Protein AF-A0A351TPW5-F1 (afdb_monomer_lite)

Secondary structure (DSSP, 8-state):
--------S--TT-HHHHHHHHHHHHH--SS----EEEEE-TTTTS-HHHHHHHHHHHHHHHHHT-EEEEESS-HHHHHHSS---HHHHHHHHHHHHHTTGGGG--GGGTS-SS--TT-B-HHHHHHHHH---

Radius of gyration: 16.89 Å; chains: 1; bounding box: 56×26×39 Å

Structure (mmCIF, N/CA/C/O backbone):
data_AF-A0A351TPW5-F1
#
_entry.id   AF-A0A351TPW5-F1
#
loop_
_atom_site.group_PDB
_atom_site.id
_atom_site.type_symbol
_atom_site.label_atom_id
_atom_site.label_alt_id
_atom_site.label_comp_id
_atom_site.label_asym_id
_atom_site.label_entity_id
_atom_site.label_seq_id
_atom_site.pdbx_PDB_ins_code
_atom_site.Cartn_x
_atom_site.Cartn_y
_atom_site.Cartn_z
_atom_site.occupancy
_atom_site.B_iso_or_equiv
_atom_site.auth_seq_id
_atom_site.auth_comp_id
_atom_site.auth_asym_id
_atom_site.auth_atom_id
_atom_site.pdbx_PDB_model_num
ATOM 1 N N . MET A 1 1 ? 35.628 7.399 14.767 1.00 33.03 1 MET A N 1
ATOM 2 C CA . MET A 1 1 ? 34.694 6.536 14.014 1.00 33.03 1 MET A CA 1
ATOM 3 C C . MET A 1 1 ? 33.344 6.565 14.711 1.00 33.03 1 MET A C 1
ATOM 5 O O . MET A 1 1 ? 33.226 6.012 15.793 1.00 33.03 1 MET A O 1
ATOM 9 N N . ARG A 1 2 ? 32.358 7.278 14.158 1.00 26.88 2 ARG A N 1
ATOM 10 C CA . ARG A 1 2 ? 30.959 7.172 14.594 1.00 26.88 2 ARG A CA 1
ATOM 11 C C . ARG A 1 2 ? 30.244 6.353 13.530 1.00 26.88 2 ARG A C 1
ATOM 13 O O . ARG A 1 2 ? 30.162 6.797 12.390 1.00 26.88 2 ARG A O 1
ATOM 20 N N . GLY A 1 3 ? 29.821 5.146 13.893 1.00 33.06 3 GLY A N 1
ATOM 21 C CA . GLY A 1 3 ? 28.960 4.335 13.046 1.00 33.06 3 GLY A CA 1
ATOM 22 C C . GLY A 1 3 ? 27.634 5.062 12.872 1.00 33.06 3 GLY A C 1
ATOM 23 O O . GLY A 1 3 ? 26.904 5.258 13.842 1.00 33.06 3 GLY A O 1
ATOM 24 N N . TYR A 1 4 ? 27.351 5.502 11.650 1.00 33.72 4 TYR A N 1
ATOM 25 C CA . TYR A 1 4 ? 26.006 5.881 11.246 1.00 33.72 4 TYR A CA 1
ATOM 26 C C . TYR A 1 4 ? 25.188 4.591 11.156 1.00 33.72 4 TYR A C 1
ATOM 28 O O . TYR A 1 4 ? 25.157 3.931 10.122 1.00 33.72 4 TYR A O 1
ATOM 36 N N . GLY A 1 5 ? 24.570 4.204 12.273 1.00 34.62 5 GLY A N 1
ATOM 37 C CA . GLY A 1 5 ? 23.453 3.269 12.252 1.00 34.62 5 GLY A CA 1
ATOM 38 C C . GLY A 1 5 ? 22.330 3.928 11.464 1.00 34.62 5 GLY A C 1
ATOM 39 O O . GLY A 1 5 ? 21.730 4.896 11.932 1.00 34.62 5 GLY A O 1
ATOM 40 N N . ASN A 1 6 ? 22.102 3.448 10.247 1.00 35.94 6 ASN A N 1
ATOM 41 C CA . ASN A 1 6 ? 21.150 3.994 9.289 1.00 35.94 6 ASN A CA 1
ATOM 42 C C . ASN A 1 6 ? 19.714 3.617 9.709 1.00 35.94 6 ASN A C 1
ATOM 44 O O . ASN A 1 6 ? 19.037 2.835 9.057 1.00 35.94 6 ASN A O 1
ATOM 48 N N . SER A 1 7 ? 19.263 4.124 10.858 1.00 39.31 7 SER A N 1
ATOM 49 C CA . SER A 1 7 ? 17.940 3.841 11.431 1.00 39.31 7 SER A CA 1
ATOM 50 C C . SER A 1 7 ? 16.891 4.804 10.873 1.00 39.31 7 SER A C 1
ATOM 52 O O . SER A 1 7 ? 16.325 5.604 11.612 1.00 39.31 7 SER A O 1
ATOM 54 N N . THR A 1 8 ? 16.640 4.779 9.570 1.00 49.53 8 THR A N 1
ATOM 55 C CA . THR A 1 8 ? 15.532 5.544 8.979 1.00 49.53 8 THR A CA 1
ATOM 56 C C . THR A 1 8 ? 15.113 4.900 7.677 1.00 49.53 8 THR A C 1
ATOM 58 O O . THR A 1 8 ? 15.885 4.973 6.726 1.00 49.53 8 THR A O 1
ATOM 61 N N . LYS A 1 9 ? 13.884 4.371 7.608 1.00 52.50 9 LYS A N 1
ATOM 62 C CA . LYS A 1 9 ? 13.107 4.390 6.357 1.00 52.50 9 LYS A CA 1
ATOM 63 C C . LYS A 1 9 ? 11.603 4.185 6.520 1.00 52.50 9 LYS A C 1
ATOM 65 O O . LYS A 1 9 ? 10.859 4.800 5.767 1.00 52.50 9 LYS A O 1
ATOM 70 N N . THR A 1 10 ? 11.121 3.476 7.540 1.00 63.75 10 THR A N 1
ATOM 71 C CA . THR A 1 10 ? 9.673 3.237 7.672 1.00 63.75 10 THR A CA 1
ATOM 72 C C . THR A 1 10 ? 9.068 3.937 8.905 1.00 63.75 10 THR A C 1
ATOM 74 O O . THR A 1 10 ? 9.390 3.660 10.059 1.00 63.75 10 THR A O 1
ATOM 77 N N . ARG A 1 11 ? 8.166 4.907 8.677 1.00 86.00 11 ARG A N 1
ATOM 78 C CA . ARG A 1 11 ? 7.473 5.686 9.737 1.00 86.00 11 ARG A CA 1
ATOM 79 C C . ARG A 1 11 ? 6.229 4.981 10.294 1.00 86.00 11 ARG A C 1
ATOM 81 O O . ARG A 1 11 ? 5.442 5.601 11.002 1.00 86.00 11 ARG A O 1
ATOM 88 N N . TYR A 1 12 ? 6.057 3.692 10.002 1.00 87.88 12 TYR A N 1
ATOM 89 C CA . TYR A 1 12 ? 4.818 2.950 10.258 1.00 87.88 12 TYR A CA 1
ATOM 90 C C . TYR A 1 12 ? 4.390 2.941 11.737 1.00 87.88 12 TYR A C 1
ATOM 92 O O . TYR A 1 12 ? 3.199 2.968 12.039 1.00 87.88 12 TYR A O 1
ATOM 100 N N . ARG A 1 13 ? 5.368 2.964 12.654 1.00 90.62 13 ARG A N 1
ATOM 101 C CA . ARG A 1 13 ? 5.176 3.013 14.115 1.00 90.62 13 ARG A CA 1
ATOM 102 C C . ARG A 1 13 ? 5.506 4.371 14.744 1.00 90.62 13 ARG A C 1
ATOM 104 O O . ARG A 1 13 ? 5.708 4.454 15.954 1.00 90.62 13 ARG A O 1
ATOM 111 N N . ALA A 1 14 ? 5.641 5.426 13.942 1.00 92.94 14 ALA A N 1
ATOM 112 C CA . ALA A 1 14 ? 5.980 6.747 14.454 1.00 92.94 14 ALA A CA 1
ATOM 113 C C . ALA A 1 14 ? 4.832 7.315 15.310 1.00 92.94 14 ALA A C 1
ATOM 115 O O . ALA A 1 14 ? 3.650 7.116 15.026 1.00 92.94 14 ALA A O 1
ATOM 116 N N . ARG A 1 15 ? 5.179 8.021 16.392 1.00 92.00 15 ARG A N 1
ATOM 117 C CA . ARG A 1 15 ? 4.204 8.481 17.397 1.00 92.00 15 ARG A CA 1
ATOM 118 C C . ARG A 1 15 ? 3.162 9.438 16.816 1.00 92.00 15 ARG A C 1
ATOM 120 O O . ARG A 1 15 ? 2.021 9.454 17.265 1.00 92.00 15 ARG A O 1
ATOM 127 N N . ASP A 1 16 ? 3.571 10.284 15.885 1.00 93.50 16 ASP A N 1
ATOM 128 C CA . ASP A 1 16 ? 2.699 11.204 15.160 1.00 93.50 16 ASP A CA 1
ATOM 129 C C . ASP A 1 16 ? 1.704 10.455 14.267 1.00 93.50 16 ASP A C 1
ATOM 131 O O . ASP A 1 16 ? 0.512 10.728 14.363 1.00 93.50 16 ASP A O 1
ATOM 135 N N . VAL A 1 17 ? 2.159 9.437 13.530 1.00 92.31 17 VAL A N 1
ATOM 136 C CA . VAL A 1 17 ? 1.292 8.553 12.728 1.00 92.31 17 VAL A CA 1
ATOM 137 C C . VAL A 1 17 ? 0.257 7.852 13.613 1.00 92.31 17 VAL A C 1
ATOM 139 O O . VAL A 1 17 ? -0.935 7.863 13.322 1.00 92.31 17 VAL A O 1
ATOM 142 N N . GLN A 1 18 ? 0.673 7.312 14.761 1.00 94.06 18 GLN A N 1
ATOM 143 C CA . GLN A 1 18 ? -0.252 6.671 15.705 1.00 94.06 18 GLN A CA 1
ATOM 144 C C . GLN A 1 18 ? -1.283 7.649 16.282 1.00 94.06 18 GLN A C 1
ATOM 146 O O . GLN A 1 18 ? -2.449 7.296 16.468 1.00 94.06 18 GLN A O 1
ATOM 151 N N . LYS A 1 19 ? -0.868 8.886 16.580 1.00 95.50 19 LYS A N 1
ATOM 152 C CA . LYS A 1 19 ? -1.783 9.935 17.050 1.00 95.50 19 LYS A CA 1
ATOM 153 C C . LYS A 1 19 ? -2.801 10.310 15.981 1.00 95.50 19 LYS A C 1
ATOM 155 O O . LYS A 1 19 ? -3.960 10.521 16.329 1.00 95.50 19 LYS A O 1
ATOM 160 N N . GLU A 1 20 ? -2.372 10.394 14.726 1.00 95.06 20 GLU A N 1
ATOM 161 C CA . GLU A 1 20 ? -3.237 10.681 13.585 1.00 95.06 20 GLU A CA 1
ATOM 162 C C . GLU A 1 20 ? -4.273 9.572 13.391 1.00 95.06 20 GLU A C 1
ATOM 164 O O . GLU A 1 20 ? -5.468 9.860 13.423 1.00 95.06 20 GLU A O 1
ATOM 169 N N . ILE A 1 21 ? -3.838 8.308 13.334 1.00 94.31 21 ILE A N 1
ATOM 170 C CA . ILE A 1 21 ? -4.730 7.140 13.253 1.00 94.31 21 ILE A CA 1
ATOM 171 C C . ILE A 1 21 ? -5.761 7.171 14.385 1.00 94.31 21 ILE A C 1
ATOM 173 O O . ILE A 1 21 ? -6.964 7.070 14.140 1.00 94.31 21 ILE A O 1
ATOM 177 N N . ALA A 1 22 ? -5.316 7.369 15.629 1.00 94.31 22 ALA A N 1
ATOM 178 C CA . ALA A 1 22 ? -6.213 7.419 16.778 1.00 94.31 22 ALA A CA 1
ATOM 179 C C . ALA A 1 22 ? -7.171 8.624 16.727 1.00 94.31 22 ALA A C 1
ATOM 181 O O . ALA A 1 22 ? -8.301 8.536 17.202 1.00 94.31 22 ALA A O 1
ATOM 182 N N . GLY A 1 23 ? -6.727 9.758 16.180 1.00 95.56 23 GLY A N 1
ATOM 183 C CA . GLY A 1 23 ? -7.552 10.944 15.967 1.00 95.56 23 GLY A CA 1
ATOM 184 C C . GLY A 1 23 ? -8.661 10.699 14.949 1.00 95.56 23 GLY A C 1
ATOM 185 O O . GLY A 1 23 ? -9.827 10.920 15.266 1.00 95.56 23 GLY A O 1
ATOM 186 N N . LEU A 1 24 ? -8.301 10.187 13.770 1.00 94.25 24 LEU A N 1
ATOM 187 C CA . LEU A 1 24 ? -9.236 9.867 12.689 1.00 94.25 24 LEU A CA 1
ATOM 188 C C . LEU A 1 24 ? -10.244 8.793 13.114 1.00 94.25 24 LEU A C 1
ATOM 190 O O . LEU A 1 24 ? -11.444 8.975 12.931 1.00 94.25 24 LEU A O 1
ATOM 194 N N . THR A 1 25 ? -9.769 7.738 13.780 1.00 92.75 25 THR A N 1
ATOM 195 C CA . THR A 1 25 ? -10.620 6.652 14.293 1.00 92.75 25 THR A CA 1
ATOM 196 C C . THR A 1 25 ? -11.659 7.165 15.291 1.00 92.75 25 THR A C 1
ATOM 198 O O . THR A 1 25 ? -12.805 6.738 15.260 1.00 92.75 25 THR A O 1
ATOM 201 N N . ARG A 1 26 ? -11.294 8.111 16.172 1.00 92.62 26 ARG A N 1
ATOM 202 C CA . ARG A 1 26 ? -12.255 8.718 17.113 1.00 92.62 26 ARG A CA 1
ATOM 203 C C . ARG A 1 26 ? -13.230 9.682 16.441 1.00 92.62 26 ARG A C 1
ATOM 205 O O . ARG A 1 26 ? -14.342 9.843 16.932 1.00 92.62 26 ARG A O 1
ATOM 212 N N . ALA A 1 27 ? -12.798 10.370 15.385 1.00 93.75 27 ALA A N 1
ATOM 213 C CA . ALA A 1 27 ? -13.629 11.338 14.675 1.00 93.75 27 ALA A CA 1
ATOM 214 C C . ALA A 1 27 ? -14.736 10.657 13.854 1.00 93.75 27 ALA A C 1
ATOM 216 O O . ALA A 1 27 ? -15.811 11.229 13.681 1.00 93.75 27 ALA A O 1
ATOM 217 N N . PHE A 1 28 ? -14.491 9.437 13.372 1.00 91.81 28 PHE A N 1
ATOM 218 C CA . PHE A 1 28 ? -15.474 8.649 12.642 1.00 91.81 28 PHE A CA 1
ATOM 219 C C . PHE A 1 28 ? -16.341 7.827 13.604 1.00 91.81 28 PHE A C 1
ATOM 221 O O . PHE A 1 28 ? -15.940 6.778 14.096 1.00 91.81 28 PHE A O 1
ATOM 228 N N . THR A 1 29 ? -17.543 8.324 13.895 1.00 89.81 29 THR A N 1
ATOM 229 C CA . THR A 1 29 ? -18.436 7.739 14.911 1.00 89.81 29 THR A CA 1
ATOM 230 C C . THR A 1 29 ? -19.496 6.790 14.350 1.00 89.81 29 THR A C 1
ATOM 232 O O . THR A 1 29 ? -20.176 6.119 15.125 1.00 89.81 29 THR A O 1
ATOM 235 N N . ILE A 1 30 ? -19.663 6.727 13.024 1.00 89.12 30 ILE A N 1
ATOM 236 C CA . ILE A 1 30 ? -20.707 5.930 12.364 1.00 89.12 30 ILE A CA 1
ATOM 237 C C . ILE A 1 30 ? -20.057 4.892 11.450 1.00 89.12 30 ILE A C 1
ATOM 239 O O . ILE A 1 30 ? -19.773 5.176 10.293 1.00 89.12 30 ILE A O 1
ATOM 243 N N . GLY A 1 31 ? -19.885 3.673 11.958 1.00 85.69 31 GLY A N 1
ATOM 244 C CA . GLY A 1 31 ? -19.330 2.542 11.214 1.00 85.69 31 GLY A CA 1
ATOM 245 C C . GLY A 1 31 ? -17.960 2.106 11.728 1.00 85.69 31 GLY A C 1
ATOM 246 O O . GLY A 1 31 ? -17.517 2.523 12.796 1.00 85.69 31 GLY A O 1
ATOM 247 N N . GLU A 1 32 ? -17.304 1.233 10.969 1.00 86.75 32 GLU A N 1
ATOM 248 C CA . GLU A 1 32 ? -15.973 0.718 11.289 1.00 86.75 32 GLU A CA 1
ATOM 249 C C . GLU A 1 32 ? -14.894 1.548 10.581 1.00 86.75 32 GLU A C 1
ATOM 251 O O . GLU A 1 32 ? -15.003 1.844 9.391 1.00 86.75 32 GLU A O 1
ATOM 256 N N . THR A 1 33 ? -13.836 1.907 11.311 1.00 91.06 33 THR A N 1
ATOM 257 C CA . THR A 1 33 ? -12.618 2.466 10.713 1.00 91.06 33 THR A CA 1
ATOM 258 C C . THR A 1 33 ? -11.652 1.326 10.427 1.00 91.06 33 THR A C 1
ATOM 260 O O . THR A 1 33 ? -11.289 0.594 11.345 1.00 91.06 33 THR A O 1
ATOM 263 N N . ARG A 1 34 ? -11.183 1.212 9.182 1.00 92.19 34 ARG A N 1
ATOM 264 C CA . ARG A 1 34 ? -10.086 0.308 8.81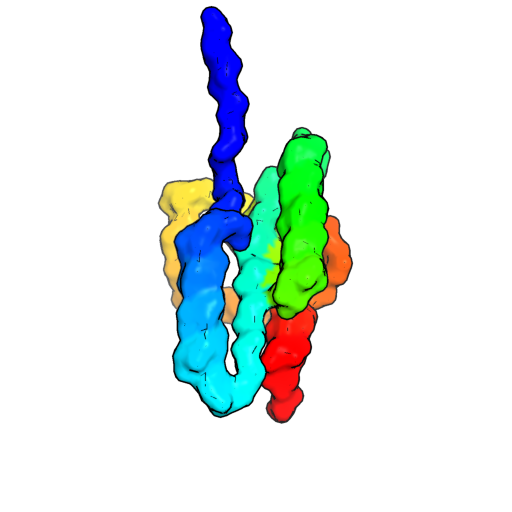5 1.00 92.19 34 ARG A CA 1
ATOM 265 C C . ARG A 1 34 ? -8.826 1.107 8.520 1.00 92.19 34 ARG A C 1
ATOM 267 O O . ARG A 1 34 ? -8.886 2.152 7.875 1.00 92.19 34 ARG A O 1
ATOM 274 N N . VAL A 1 35 ? -7.686 0.605 8.981 1.00 94.38 35 VAL A N 1
ATOM 275 C CA . VAL A 1 35 ? -6.370 1.199 8.727 1.00 94.38 35 VAL A CA 1
ATOM 276 C C . VAL A 1 35 ? -5.592 0.235 7.851 1.00 94.38 35 VAL A C 1
ATOM 278 O O . VAL A 1 35 ? -5.409 -0.922 8.224 1.00 94.38 35 VAL A O 1
ATOM 281 N N . ILE A 1 36 ? -5.133 0.723 6.701 1.00 95.50 36 ILE A N 1
ATOM 282 C CA . ILE A 1 36 ? -4.381 -0.066 5.729 1.00 95.50 36 ILE A CA 1
ATOM 283 C C . ILE A 1 36 ? -2.978 0.527 5.604 1.00 95.50 36 ILE A C 1
ATOM 285 O O . ILE A 1 36 ? -2.822 1.697 5.256 1.00 95.50 36 ILE A O 1
ATOM 289 N N . TYR A 1 37 ? -1.959 -0.280 5.881 1.00 94.75 37 TYR A N 1
ATOM 290 C CA . TYR A 1 37 ? -0.563 0.063 5.635 1.00 94.75 37 TYR A CA 1
ATOM 291 C C . TYR A 1 37 ? -0.163 -0.404 4.239 1.00 94.75 37 TYR A C 1
ATOM 293 O O . TYR A 1 37 ? -0.323 -1.575 3.916 1.00 94.75 37 TYR A O 1
ATOM 301 N N . CYS A 1 38 ? 0.386 0.498 3.429 1.00 93.94 38 CYS A N 1
ATOM 302 C CA . CYS A 1 38 ? 0.922 0.191 2.104 1.00 93.94 38 CYS A CA 1
ATOM 303 C C . CYS A 1 38 ? 2.449 0.257 2.151 1.00 93.94 38 CYS A C 1
ATOM 305 O O . CYS A 1 38 ? 2.991 1.301 2.517 1.00 93.94 38 CYS A O 1
ATOM 307 N N . ILE A 1 39 ? 3.127 -0.841 1.816 1.00 91.00 39 ILE A N 1
ATOM 308 C CA . ILE A 1 39 ? 4.577 -0.988 1.988 1.00 91.00 39 ILE A CA 1
ATOM 309 C C . ILE A 1 39 ? 5.228 -1.519 0.711 1.00 91.00 39 ILE A C 1
ATOM 311 O O . ILE A 1 39 ? 4.831 -2.561 0.192 1.00 91.00 39 ILE A O 1
ATOM 315 N N . ASP A 1 40 ? 6.271 -0.834 0.257 1.00 89.69 40 ASP A N 1
ATOM 316 C CA . ASP A 1 40 ? 7.199 -1.322 -0.763 1.00 89.69 40 ASP A CA 1
ATOM 317 C C . ASP A 1 40 ? 8.203 -2.284 -0.106 1.00 89.69 40 ASP A C 1
ATOM 319 O O . ASP A 1 40 ? 8.743 -1.984 0.961 1.00 89.69 40 ASP A O 1
ATOM 323 N N . THR A 1 41 ? 8.444 -3.465 -0.686 1.00 84.12 41 THR A N 1
ATOM 324 C CA . THR A 1 41 ? 9.351 -4.461 -0.076 1.00 84.12 41 THR A CA 1
ATOM 325 C C . THR A 1 41 ? 10.822 -4.302 -0.485 1.00 84.12 41 THR A C 1
ATOM 327 O O . THR A 1 41 ? 11.653 -5.105 -0.063 1.00 84.12 41 THR A O 1
ATOM 330 N N . ASP A 1 42 ? 11.158 -3.307 -1.318 1.00 73.62 42 ASP A N 1
ATOM 331 C CA . ASP A 1 42 ? 12.522 -2.828 -1.617 1.00 73.62 42 ASP A CA 1
ATOM 332 C C . ASP A 1 42 ? 13.576 -3.929 -1.874 1.00 73.62 42 ASP A C 1
ATOM 334 O O . ASP A 1 42 ? 14.719 -3.879 -1.421 1.00 73.62 42 ASP A O 1
ATOM 338 N N . GLY A 1 43 ? 13.230 -4.955 -2.655 1.00 68.50 43 GLY A N 1
ATOM 339 C CA . GLY A 1 43 ? 14.183 -6.017 -2.995 1.00 68.50 43 GLY A CA 1
ATOM 340 C C . GLY A 1 43 ? 14.608 -6.871 -1.795 1.00 68.50 43 GLY A C 1
ATOM 341 O O . GLY A 1 43 ? 15.773 -7.261 -1.726 1.00 68.50 43 GLY A O 1
ATOM 342 N N . TYR A 1 44 ? 13.669 -7.189 -0.897 1.00 67.31 44 TYR A N 1
ATOM 343 C CA . TYR A 1 44 ? 13.815 -8.056 0.288 1.00 67.31 44 TYR A CA 1
ATOM 344 C C . TYR A 1 44 ? 14.623 -9.358 0.090 1.00 67.31 44 TYR A C 1
ATOM 346 O O . TYR A 1 44 ? 15.136 -9.918 1.055 1.00 67.31 44 TYR A O 1
ATOM 354 N N . GLU A 1 45 ? 14.750 -9.862 -1.140 1.00 65.38 45 GLU A N 1
ATOM 355 C CA . GLU A 1 45 ? 15.577 -11.031 -1.473 1.00 65.38 45 GLU A CA 1
ATOM 356 C C . GLU A 1 45 ? 17.085 -10.774 -1.3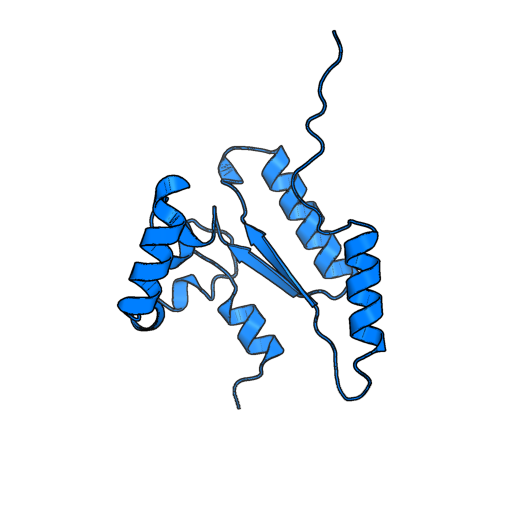18 1.00 65.38 45 GLU A C 1
ATOM 358 O O . GLU A 1 45 ? 17.863 -11.712 -1.151 1.00 65.38 45 GLU A O 1
ATOM 363 N N . LYS A 1 46 ? 17.510 -9.510 -1.401 1.00 67.31 46 LYS A N 1
ATOM 364 C CA . LYS A 1 46 ? 18.923 -9.111 -1.456 1.00 67.31 46 LYS A CA 1
ATOM 365 C C . LYS A 1 46 ? 19.482 -8.673 -0.106 1.00 67.31 46 LYS A C 1
ATOM 367 O O . LYS A 1 46 ? 20.698 -8.542 0.010 1.00 67.31 46 LYS A O 1
ATOM 372 N N . ASP A 1 47 ? 18.623 -8.471 0.893 1.00 75.38 47 ASP A N 1
ATOM 373 C CA . ASP A 1 47 ? 19.020 -7.958 2.201 1.00 75.38 47 ASP A CA 1
ATOM 374 C C . ASP A 1 47 ? 18.192 -8.572 3.342 1.00 75.38 47 ASP A C 1
ATOM 376 O O . ASP A 1 47 ? 16.962 -8.486 3.392 1.00 75.38 47 ASP A O 1
ATOM 380 N N . ILE A 1 48 ? 18.898 -9.178 4.296 1.00 79.44 48 ILE A N 1
ATOM 381 C CA . ILE A 1 48 ? 18.312 -9.766 5.502 1.00 79.44 48 ILE A CA 1
ATOM 382 C C . ILE A 1 48 ? 17.659 -8.685 6.377 1.00 79.44 48 ILE A C 1
ATOM 384 O O . ILE A 1 48 ? 16.666 -8.978 7.045 1.00 79.44 48 ILE A O 1
ATOM 388 N N . GLU A 1 49 ? 18.182 -7.458 6.389 1.00 80.62 49 GLU A N 1
ATOM 389 C CA . GLU A 1 49 ? 17.614 -6.349 7.158 1.00 80.62 49 GLU A CA 1
ATOM 390 C C . GLU A 1 49 ? 16.253 -5.928 6.602 1.00 80.62 49 GLU A C 1
ATOM 392 O O . GLU A 1 49 ? 15.298 -5.843 7.371 1.00 80.62 49 GLU A O 1
ATOM 397 N N . HIS A 1 50 ? 16.120 -5.787 5.278 1.00 80.44 50 HIS A N 1
ATOM 398 C CA . HIS A 1 50 ? 14.836 -5.469 4.639 1.00 80.44 50 HIS A CA 1
ATOM 399 C C . HIS A 1 50 ? 13.785 -6.555 4.882 1.00 80.44 50 HIS A C 1
ATOM 401 O O . HIS A 1 50 ? 12.631 -6.251 5.186 1.00 80.44 50 HIS A O 1
ATOM 407 N N . LYS A 1 51 ? 14.183 -7.834 4.845 1.00 84.38 51 LYS A N 1
ATOM 408 C CA . LYS A 1 51 ? 13.282 -8.934 5.211 1.00 84.38 51 LYS A CA 1
ATOM 409 C C . LYS A 1 51 ? 12.826 -8.851 6.672 1.00 84.38 51 LYS A C 1
ATOM 411 O O . LYS A 1 51 ? 11.639 -9.000 6.948 1.00 84.38 51 LYS A O 1
ATOM 416 N N . ARG A 1 52 ? 13.753 -8.608 7.606 1.00 87.12 52 ARG A N 1
ATOM 417 C CA . ARG A 1 52 ? 13.428 -8.460 9.036 1.00 87.12 52 ARG A CA 1
ATOM 418 C C . ARG A 1 52 ? 12.504 -7.272 9.284 1.00 87.12 52 ARG A C 1
ATOM 420 O O . ARG A 1 52 ? 11.547 -7.411 10.036 1.00 87.12 52 ARG A O 1
ATOM 427 N N . GLU A 1 53 ? 12.764 -6.136 8.643 1.00 86.88 53 GLU A N 1
ATOM 428 C CA . GLU A 1 53 ? 11.918 -4.945 8.744 1.00 86.88 53 GLU A CA 1
ATOM 429 C C . GLU A 1 53 ? 10.499 -5.230 8.235 1.00 86.88 53 GLU A C 1
ATOM 431 O O . GLU A 1 53 ? 9.523 -4.910 8.915 1.00 86.88 53 GLU A O 1
ATOM 436 N N . PHE A 1 54 ? 10.367 -5.903 7.091 1.00 88.56 54 PHE A N 1
ATOM 437 C CA . PHE A 1 54 ? 9.063 -6.298 6.566 1.00 88.56 54 PHE A CA 1
ATOM 438 C C . PHE A 1 54 ? 8.320 -7.264 7.506 1.00 88.56 54 PHE A C 1
ATOM 440 O O . PHE A 1 54 ? 7.131 -7.073 7.775 1.00 88.56 54 PHE A O 1
ATOM 447 N N . ASP A 1 55 ? 9.015 -8.249 8.082 1.00 90.62 55 ASP A N 1
ATOM 448 C CA . ASP A 1 55 ? 8.442 -9.160 9.082 1.00 90.62 55 ASP A CA 1
ATOM 449 C C . ASP A 1 55 ? 7.989 -8.419 10.358 1.00 90.62 55 ASP A C 1
ATOM 451 O O . ASP A 1 55 ? 6.952 -8.756 10.943 1.00 90.62 55 ASP A O 1
ATOM 455 N N . GLU A 1 56 ? 8.728 -7.390 10.789 1.00 92.25 56 GLU A N 1
ATOM 456 C CA . GLU A 1 56 ? 8.335 -6.511 11.897 1.00 92.25 56 GLU A CA 1
ATOM 457 C C . GLU A 1 56 ? 7.075 -5.705 11.568 1.00 92.25 56 GLU A C 1
ATOM 459 O O . GLU A 1 56 ? 6.154 -5.657 12.388 1.00 92.25 56 GLU A O 1
ATOM 464 N N . ILE A 1 57 ? 6.988 -5.122 10.369 1.00 92.44 57 ILE A N 1
ATOM 465 C CA . ILE A 1 57 ? 5.801 -4.379 9.921 1.00 92.44 57 ILE A CA 1
ATOM 466 C C . ILE A 1 57 ? 4.589 -5.307 9.839 1.00 92.44 57 ILE A C 1
ATOM 468 O O . ILE A 1 57 ? 3.506 -4.965 10.321 1.00 92.44 57 ILE A O 1
ATOM 472 N N . ARG A 1 58 ? 4.765 -6.514 9.293 1.00 93.12 58 ARG A N 1
ATOM 473 C CA . ARG A 1 58 ? 3.710 -7.529 9.227 1.00 93.12 58 ARG A CA 1
ATOM 474 C C . ARG A 1 58 ? 3.209 -7.913 10.614 1.00 93.12 58 ARG A C 1
ATOM 476 O O . ARG A 1 58 ? 2.000 -8.023 10.825 1.00 93.12 58 ARG A O 1
ATOM 483 N N . ARG A 1 59 ? 4.121 -8.099 11.573 1.00 95.81 59 ARG A N 1
ATOM 484 C CA . ARG A 1 59 ? 3.763 -8.361 12.971 1.00 95.81 59 ARG A CA 1
ATOM 485 C C . ARG A 1 59 ? 3.001 -7.189 13.579 1.00 95.81 59 ARG A C 1
ATOM 487 O O . ARG A 1 59 ? 1.956 -7.418 14.178 1.00 95.81 59 ARG A O 1
ATOM 494 N N . TYR A 1 60 ? 3.488 -5.969 13.378 1.00 95.12 60 TYR A N 1
ATOM 495 C CA . TYR A 1 60 ? 2.857 -4.752 13.875 1.00 95.12 60 TYR A CA 1
ATOM 496 C C . TYR A 1 60 ? 1.425 -4.589 13.359 1.00 95.12 60 TYR A C 1
ATOM 498 O O . TYR A 1 60 ? 0.517 -4.347 14.150 1.00 95.12 60 TYR A O 1
ATOM 506 N N . CYS A 1 61 ? 1.202 -4.778 12.053 1.00 95.44 61 CYS A N 1
ATOM 507 C CA . CYS A 1 61 ? -0.135 -4.687 11.466 1.00 95.44 61 CYS A CA 1
ATOM 508 C C . CYS A 1 61 ? -1.070 -5.741 12.065 1.00 95.44 61 CYS A C 1
ATOM 510 O O . CYS A 1 61 ? -2.164 -5.414 12.514 1.00 95.44 61 CYS A O 1
ATOM 512 N N . ARG A 1 62 ? -0.601 -6.990 12.181 1.00 95.69 62 ARG A N 1
ATOM 513 C CA . ARG A 1 62 ? -1.379 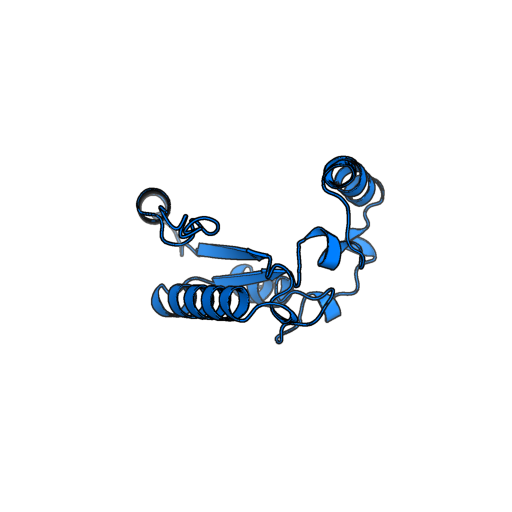-8.078 12.785 1.00 95.69 62 ARG A CA 1
ATOM 514 C C . ARG A 1 62 ? -1.752 -7.804 14.244 1.00 95.69 62 ARG A C 1
ATOM 516 O O . ARG A 1 62 ? -2.880 -8.072 14.634 1.00 95.69 62 ARG A O 1
ATOM 523 N N . GLU A 1 63 ? -0.818 -7.305 15.051 1.00 95.75 63 GLU A N 1
ATOM 524 C CA . GLU A 1 63 ? -1.058 -6.993 16.468 1.00 95.75 63 GLU A CA 1
ATOM 525 C C . GLU A 1 63 ? -1.964 -5.768 16.653 1.00 95.75 63 GLU A C 1
ATOM 527 O O . GLU A 1 63 ? -2.742 -5.723 17.603 1.00 95.75 63 GLU A O 1
ATOM 532 N N . GLY A 1 64 ? -1.894 -4.796 15.738 1.00 93.06 64 GLY A N 1
ATOM 533 C CA . GLY A 1 64 ? -2.737 -3.599 15.739 1.00 93.06 64 GLY A CA 1
ATOM 534 C C . GLY A 1 64 ? -4.121 -3.777 15.109 1.00 93.06 64 GLY A C 1
ATOM 535 O O . GLY A 1 64 ? -4.920 -2.847 15.167 1.00 93.06 64 GLY A O 1
ATOM 536 N N . GLY A 1 65 ? -4.414 -4.935 14.505 1.00 93.81 65 GLY A N 1
ATOM 537 C CA . GLY A 1 65 ? -5.643 -5.140 13.731 1.00 93.81 65 GLY A CA 1
ATOM 538 C C . GLY A 1 65 ? -5.694 -4.311 12.442 1.00 93.81 65 GLY A C 1
ATOM 539 O O . GLY A 1 65 ? -6.775 -3.954 11.984 1.00 93.81 65 GLY A O 1
ATOM 540 N N . TYR A 1 66 ? -4.532 -3.971 11.882 1.00 95.06 66 TYR A N 1
ATOM 541 C CA . TYR A 1 66 ? -4.404 -3.224 10.636 1.00 95.06 66 TYR A CA 1
ATOM 542 C C . TYR A 1 66 ? -4.253 -4.170 9.447 1.00 95.06 66 TYR A C 1
ATOM 544 O O . TYR A 1 66 ? -3.603 -5.215 9.540 1.00 95.06 66 TYR A O 1
ATOM 552 N N . ASP A 1 67 ? -4.790 -3.759 8.305 1.00 95.69 67 ASP A N 1
ATOM 553 C CA . ASP A 1 67 ? -4.572 -4.445 7.042 1.00 95.69 67 ASP A CA 1
ATOM 554 C C . ASP A 1 67 ? -3.213 -4.037 6.450 1.00 95.69 67 ASP A C 1
ATOM 556 O O . ASP A 1 67 ? -2.759 -2.901 6.608 1.00 95.69 67 ASP A O 1
ATOM 560 N N . LEU A 1 68 ? -2.550 -4.959 5.751 1.00 95.56 68 LEU A N 1
ATOM 561 C CA . LEU A 1 68 ? -1.253 -4.723 5.114 1.00 95.56 68 LEU A CA 1
ATOM 562 C C . LEU A 1 68 ? -1.343 -5.016 3.619 1.00 95.56 68 LEU A C 1
ATOM 564 O O . LEU A 1 68 ? -1.577 -6.159 3.227 1.00 95.56 68 LEU A O 1
ATOM 568 N N . ILE A 1 69 ? -1.085 -3.999 2.803 1.00 96.19 69 ILE A N 1
ATOM 569 C CA . ILE A 1 69 ? -0.813 -4.117 1.375 1.00 96.19 69 ILE A CA 1
ATOM 570 C C . ILE A 1 69 ? 0.696 -4.056 1.166 1.00 96.19 69 ILE A C 1
ATOM 572 O O . ILE A 1 69 ? 1.359 -3.130 1.636 1.00 96.19 69 ILE A O 1
ATOM 576 N N . TRP A 1 70 ? 1.233 -5.018 0.428 1.00 94.56 70 TRP A N 1
ATOM 577 C CA . TRP A 1 70 ? 2.625 -5.008 -0.005 1.00 94.56 70 TRP A CA 1
ATOM 578 C C . TRP A 1 70 ? 2.729 -4.846 -1.521 1.00 94.56 70 TRP A C 1
ATOM 580 O O . TRP A 1 70 ? 1.928 -5.404 -2.273 1.00 94.56 70 TRP A O 1
ATOM 590 N N . PHE A 1 71 ? 3.738 -4.105 -1.968 1.00 94.19 71 PHE A N 1
ATOM 591 C CA . PHE A 1 71 ? 4.160 -4.031 -3.364 1.00 94.19 71 PHE A CA 1
ATOM 592 C C . PHE A 1 71 ? 5.544 -4.658 -3.472 1.00 94.19 71 PHE A C 1
ATOM 594 O O . PHE A 1 71 ? 6.498 -4.196 -2.840 1.00 94.19 71 PHE A O 1
ATOM 601 N N . CYS A 1 72 ? 5.659 -5.765 -4.211 1.00 91.00 72 CYS A N 1
ATOM 602 C CA . CYS A 1 72 ? 6.941 -6.443 -4.312 1.00 91.00 72 CYS A CA 1
ATOM 603 C C . CYS A 1 72 ? 7.937 -5.583 -5.097 1.00 91.00 72 CYS A C 1
ATOM 605 O O . CYS A 1 72 ? 7.718 -5.311 -6.273 1.00 91.00 72 CYS A O 1
ATOM 607 N N . HIS A 1 73 ? 9.048 -5.225 -4.446 1.00 87.75 73 HIS A N 1
ATOM 608 C CA . HIS A 1 73 ? 9.958 -4.141 -4.832 1.00 87.75 73 HIS A CA 1
ATOM 609 C C . HIS A 1 73 ? 9.352 -2.755 -4.622 1.00 87.75 73 HIS A C 1
ATOM 611 O O . HIS A 1 73 ? 9.669 -2.148 -3.610 1.00 87.75 73 HIS A O 1
ATOM 617 N N . ASP A 1 74 ? 8.518 -2.277 -5.542 1.00 89.38 74 ASP A N 1
ATOM 618 C CA . ASP A 1 74 ? 7.872 -0.967 -5.474 1.00 89.38 74 ASP A CA 1
ATOM 619 C C . ASP A 1 74 ? 6.568 -0.957 -6.290 1.00 89.38 74 ASP A C 1
ATOM 621 O O . ASP A 1 74 ? 6.264 -1.892 -7.042 1.00 89.38 74 ASP A O 1
ATOM 625 N N . VAL A 1 75 ? 5.762 0.094 -6.118 1.00 91.75 75 VAL A N 1
ATOM 626 C CA . VAL A 1 75 ? 4.481 0.243 -6.821 1.00 91.75 75 VAL A CA 1
ATOM 627 C C . VAL A 1 75 ? 4.649 0.252 -8.346 1.00 91.75 75 VAL A C 1
ATOM 629 O O . VAL A 1 75 ? 3.835 -0.337 -9.057 1.00 91.75 75 VAL A O 1
ATOM 632 N N . GLU A 1 76 ? 5.696 0.868 -8.893 1.00 93.00 76 GLU A N 1
ATOM 633 C CA . GLU A 1 76 ? 5.893 0.889 -10.341 1.00 93.00 76 GLU A CA 1
ATOM 634 C C . GLU A 1 76 ? 6.238 -0.496 -10.900 1.00 93.00 76 GLU A C 1
ATOM 636 O O . GLU A 1 76 ? 5.707 -0.882 -11.941 1.00 93.00 76 GLU A O 1
ATOM 641 N N . ASP A 1 77 ? 7.069 -1.266 -10.204 1.00 91.88 77 ASP A N 1
ATOM 642 C CA . ASP A 1 77 ? 7.465 -2.629 -10.555 1.00 91.88 77 ASP A CA 1
ATOM 643 C C . ASP A 1 77 ? 6.238 -3.558 -10.589 1.00 91.88 77 ASP A C 1
ATOM 645 O O . ASP A 1 77 ? 6.077 -4.320 -11.546 1.00 91.88 77 ASP A O 1
ATOM 649 N N . VAL A 1 78 ? 5.303 -3.410 -9.640 1.00 94.06 78 VAL A N 1
ATOM 650 C CA . VAL A 1 78 ? 4.018 -4.136 -9.633 1.00 94.06 78 VAL A CA 1
ATOM 651 C C . VAL A 1 78 ? 3.109 -3.721 -10.792 1.00 94.06 78 VAL A C 1
ATOM 653 O O . VAL A 1 78 ? 2.581 -4.577 -11.503 1.00 94.06 78 VAL A O 1
ATOM 656 N N . TYR A 1 79 ? 2.905 -2.419 -11.002 1.00 94.62 79 TYR A N 1
ATOM 657 C CA . TYR A 1 79 ? 1.902 -1.932 -11.956 1.00 94.62 79 TYR A CA 1
ATOM 658 C C . TYR A 1 79 ? 2.379 -1.911 -13.413 1.00 94.62 79 TYR A C 1
ATOM 660 O O . TYR A 1 79 ? 1.567 -2.008 -14.334 1.00 94.62 79 TYR A O 1
ATOM 668 N N . LEU A 1 80 ? 3.685 -1.776 -13.642 1.00 93.62 80 LEU A N 1
ATOM 669 C CA . LEU A 1 80 ? 4.287 -1.691 -14.975 1.00 93.62 80 LEU A CA 1
ATOM 670 C C . LEU A 1 80 ? 5.080 -2.946 -15.350 1.00 93.62 80 LEU A C 1
ATOM 672 O O . LEU A 1 80 ? 5.498 -3.063 -16.503 1.00 93.62 80 LEU A O 1
ATOM 676 N N . GLY A 1 81 ? 5.300 -3.873 -14.410 1.00 91.44 81 GLY A N 1
ATOM 677 C CA . GLY A 1 81 ? 6.055 -5.106 -14.644 1.00 91.44 81 GLY A CA 1
ATOM 678 C C . GLY A 1 81 ? 7.543 -4.870 -14.915 1.00 91.44 81 GLY A C 1
ATOM 679 O O . GLY A 1 81 ? 8.192 -5.694 -15.557 1.00 91.44 81 GLY A O 1
ATOM 680 N N . ARG A 1 82 ? 8.079 -3.710 -14.516 1.00 92.00 82 ARG A N 1
ATOM 681 C CA . ARG A 1 82 ? 9.485 -3.332 -14.701 1.00 92.00 82 ARG A CA 1
ATOM 682 C C . ARG A 1 82 ? 9.886 -2.240 -13.719 1.00 92.00 82 ARG A C 1
ATOM 684 O O . ARG A 1 82 ? 9.079 -1.377 -13.392 1.00 92.00 82 ARG A O 1
ATOM 691 N N . ARG A 1 83 ? 11.170 -2.204 -13.363 1.00 90.31 83 ARG A N 1
ATOM 692 C CA . ARG A 1 83 ? 11.739 -1.110 -12.568 1.00 90.31 83 ARG A CA 1
ATOM 693 C C . ARG A 1 83 ? 11.730 0.203 -13.340 1.00 90.31 83 ARG A C 1
ATOM 695 O O . ARG A 1 83 ? 12.135 0.251 -14.505 1.00 90.31 83 ARG A O 1
ATOM 702 N N . ILE A 1 84 ? 11.335 1.269 -12.654 1.00 93.25 84 ILE A N 1
ATOM 703 C CA . ILE A 1 84 ? 11.327 2.636 -13.170 1.00 93.25 84 ILE A CA 1
ATOM 704 C C . ILE A 1 84 ? 12.308 3.473 -12.356 1.00 93.25 84 ILE A C 1
ATOM 706 O O . ILE A 1 84 ? 12.294 3.444 -11.129 1.00 93.25 84 ILE A O 1
ATOM 710 N N . SER A 1 85 ? 13.173 4.228 -13.034 1.00 93.00 85 SER A N 1
ATOM 711 C CA . SER A 1 85 ? 14.053 5.179 -12.353 1.00 93.00 85 SER A CA 1
ATOM 712 C C . SER A 1 85 ? 13.241 6.318 -11.746 1.00 93.00 85 SER A C 1
ATOM 714 O O . SER A 1 85 ? 12.261 6.765 -12.340 1.00 93.00 85 SER A O 1
ATOM 716 N N . ASP A 1 86 ? 13.691 6.868 -10.620 1.00 90.25 86 ASP A N 1
ATOM 717 C CA . ASP A 1 86 ? 12.962 7.937 -9.921 1.00 90.25 86 ASP A CA 1
ATOM 718 C C . ASP A 1 86 ? 12.652 9.148 -10.815 1.00 90.25 86 ASP A C 1
ATOM 720 O O . ASP A 1 86 ? 11.558 9.706 -10.761 1.00 90.25 86 ASP A O 1
ATOM 724 N N . SER A 1 87 ? 13.572 9.498 -11.718 1.00 95.25 87 SER A N 1
ATOM 725 C CA . SER A 1 87 ? 13.388 10.573 -12.703 1.00 95.25 87 SER A CA 1
ATOM 726 C C . SER A 1 87 ? 12.235 10.337 -13.687 1.00 95.25 87 SER A C 1
ATOM 728 O O . SER A 1 87 ? 11.703 11.296 -14.241 1.00 95.25 87 SER A O 1
ATOM 730 N N . ALA A 1 88 ? 11.843 9.081 -13.913 1.00 95.06 88 ALA A N 1
ATOM 731 C CA . ALA A 1 88 ? 10.810 8.692 -14.866 1.00 95.06 88 ALA A CA 1
ATOM 732 C C . ALA A 1 88 ? 9.461 8.373 -14.200 1.00 95.06 88 ALA A C 1
ATOM 734 O O . ALA A 1 88 ? 8.444 8.368 -14.896 1.00 95.06 88 ALA A O 1
ATOM 735 N N . LYS A 1 89 ? 9.413 8.163 -12.874 1.00 93.81 89 LYS A N 1
ATOM 736 C CA . LYS A 1 89 ? 8.194 7.752 -12.144 1.00 93.81 89 LYS A CA 1
ATOM 737 C C . LYS A 1 89 ? 6.998 8.663 -12.418 1.00 93.81 89 LYS A C 1
ATOM 739 O O . LYS A 1 89 ? 5.921 8.187 -12.765 1.00 93.81 89 LYS A O 1
ATOM 744 N N . VAL A 1 90 ? 7.199 9.983 -12.371 1.00 95.56 90 VAL A N 1
ATOM 745 C CA . VAL A 1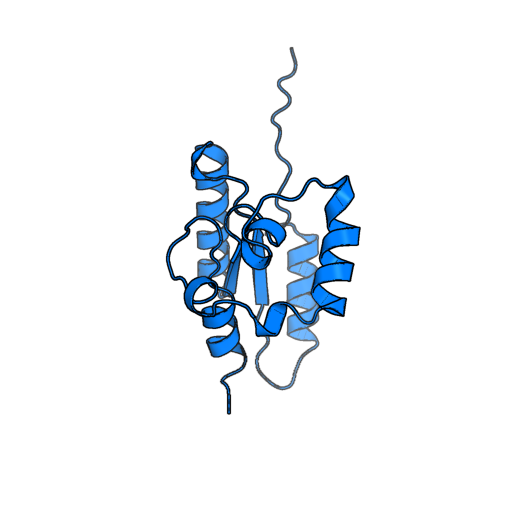 90 ? 6.130 10.969 -12.624 1.00 95.56 90 VAL A CA 1
ATOM 746 C C . VAL A 1 90 ? 5.576 10.854 -14.048 1.00 95.56 90 VAL A C 1
ATOM 748 O O . VAL A 1 90 ? 4.360 10.862 -14.255 1.00 95.56 90 VAL A O 1
ATOM 751 N N . GLN A 1 91 ? 6.458 10.727 -15.040 1.00 96.75 91 GLN A N 1
ATOM 752 C CA . GLN A 1 91 ? 6.062 10.607 -16.441 1.00 96.75 91 GLN A CA 1
ATOM 753 C C . GLN A 1 91 ? 5.324 9.287 -16.703 1.00 96.75 91 GLN A C 1
ATOM 755 O O . GLN A 1 91 ? 4.306 9.279 -17.401 1.00 96.75 91 GLN A O 1
ATOM 760 N N . GLU A 1 92 ? 5.821 8.185 -16.145 1.00 96.62 92 GLU A N 1
ATOM 761 C CA . GLU A 1 92 ? 5.226 6.856 -16.293 1.00 96.62 92 GLU A CA 1
ATOM 762 C C . GLU A 1 92 ? 3.864 6.773 -15.600 1.00 96.62 92 GLU A C 1
ATOM 764 O O . GLU A 1 92 ? 2.906 6.308 -16.215 1.00 96.62 92 GLU A O 1
ATOM 769 N N . ALA A 1 93 ? 3.713 7.330 -14.395 1.00 95.12 93 ALA A N 1
ATOM 770 C CA . ALA A 1 93 ? 2.425 7.412 -13.704 1.00 95.12 93 ALA A CA 1
ATOM 771 C C . ALA A 1 93 ? 1.389 8.214 -14.515 1.00 95.12 93 ALA A C 1
ATOM 773 O O . ALA A 1 93 ? 0.241 7.789 -14.692 1.00 95.12 93 ALA A O 1
ATOM 774 N N . ALA A 1 94 ? 1.798 9.351 -15.088 1.00 96.62 94 ALA A N 1
ATOM 775 C CA . ALA A 1 94 ? 0.934 10.142 -15.961 1.00 96.62 94 ALA A CA 1
ATOM 776 C C . ALA A 1 94 ? 0.540 9.372 -17.236 1.00 96.62 94 ALA A C 1
ATOM 778 O O . ALA A 1 94 ? -0.605 9.455 -17.694 1.00 96.62 94 ALA A O 1
ATOM 779 N N . ALA A 1 95 ? 1.471 8.611 -17.820 1.00 96.88 95 ALA A N 1
ATOM 780 C CA . ALA A 1 95 ? 1.202 7.765 -18.978 1.00 96.88 95 ALA A CA 1
ATOM 781 C C . ALA A 1 95 ? 0.271 6.592 -18.638 1.00 96.88 95 ALA A C 1
ATOM 783 O O . ALA A 1 95 ? -0.646 6.324 -19.415 1.00 96.88 95 ALA A O 1
ATOM 784 N N . PHE A 1 96 ? 0.462 5.947 -17.485 1.00 96.06 96 PHE A N 1
ATOM 785 C CA . PHE A 1 96 ? -0.368 4.856 -16.978 1.00 96.06 96 PHE A CA 1
ATOM 786 C C . PHE A 1 96 ? -1.831 5.294 -16.861 1.00 96.06 96 PHE A C 1
ATOM 788 O O . PHE A 1 96 ? -2.718 4.662 -17.440 1.00 96.06 96 PHE A O 1
ATOM 795 N N . LYS A 1 97 ? -2.073 6.440 -16.206 1.00 96.38 97 LYS A N 1
ATOM 796 C CA . LYS A 1 97 ? -3.414 7.023 -16.063 1.00 96.38 97 LYS A CA 1
ATOM 797 C C . LYS A 1 97 ? -4.024 7.390 -17.415 1.00 96.38 97 LYS A C 1
ATOM 799 O O . LYS A 1 97 ? -5.152 7.002 -17.702 1.00 96.38 97 LYS A O 1
ATOM 804 N N . ARG A 1 98 ? -3.281 8.107 -18.269 1.00 97.50 98 ARG A N 1
ATOM 805 C CA . ARG A 1 98 ? -3.767 8.545 -19.593 1.00 97.50 98 ARG A CA 1
ATOM 806 C C . ARG A 1 98 ? -4.159 7.369 -20.489 1.00 97.50 98 ARG A C 1
ATOM 808 O O . ARG A 1 98 ? -5.122 7.474 -21.237 1.00 97.50 98 ARG A O 1
ATOM 815 N N . LYS A 1 99 ? -3.406 6.270 -20.422 1.00 96.56 99 LYS A N 1
ATOM 816 C CA . LYS A 1 99 ? -3.635 5.060 -21.222 1.00 96.56 99 LYS A CA 1
ATOM 817 C C . LYS A 1 99 ? -4.611 4.072 -20.571 1.00 96.56 99 LYS A C 1
ATOM 819 O O . LYS A 1 99 ? -4.811 3.012 -21.143 1.00 96.56 99 LYS A O 1
ATOM 824 N N . ARG A 1 100 ? -5.186 4.389 -19.400 1.00 95.69 100 ARG A N 1
ATOM 825 C CA . ARG A 1 100 ? -6.088 3.500 -18.638 1.00 95.69 100 ARG A CA 1
ATOM 826 C C . ARG A 1 100 ? -5.493 2.107 -18.394 1.00 95.69 100 ARG A C 1
ATOM 828 O O . ARG A 1 100 ? -6.203 1.111 -18.378 1.00 95.69 100 ARG A O 1
ATOM 835 N N . LYS A 1 101 ? -4.179 2.038 -18.154 1.00 94.81 101 LYS A N 1
ATOM 836 C CA . LYS A 1 101 ? -3.440 0.768 -18.049 1.00 94.81 101 LYS A CA 1
ATOM 837 C C . LYS A 1 101 ? -3.924 -0.152 -16.928 1.00 94.81 101 LYS A C 1
ATOM 839 O O . LYS A 1 101 ? -3.710 -1.351 -17.023 1.00 94.81 101 LYS A O 1
ATOM 844 N N . ILE A 1 102 ? -4.621 0.391 -15.929 1.00 92.75 102 ILE A N 1
ATOM 845 C CA . ILE A 1 102 ? -5.288 -0.382 -14.876 1.00 92.75 102 ILE A CA 1
ATOM 846 C C . ILE A 1 102 ? -6.275 -1.422 -15.429 1.00 92.75 102 ILE A C 1
ATOM 848 O O . ILE A 1 102 ? -6.418 -2.487 -14.847 1.00 92.75 102 ILE A O 1
ATOM 852 N N . GLU A 1 103 ? -6.919 -1.143 -16.565 1.00 93.81 103 GLU A N 1
ATOM 853 C CA . GLU A 1 103 ? -7.895 -2.046 -17.198 1.00 93.81 103 GLU A CA 1
ATOM 854 C C . GLU A 1 103 ? -7.243 -3.211 -17.939 1.00 93.81 103 GLU A C 1
ATOM 856 O O . GLU A 1 103 ? -7.892 -4.217 -18.200 1.00 93.81 103 GLU A O 1
ATOM 861 N N . GLU A 1 104 ? -5.963 -3.079 -18.276 1.00 92.06 104 GLU A N 1
ATOM 862 C CA . GLU A 1 104 ? -5.178 -4.120 -18.938 1.00 92.06 104 GLU A CA 1
ATOM 863 C C . GLU A 1 104 ? -4.396 -4.979 -17.931 1.00 92.06 104 GLU A C 1
ATOM 865 O O . GLU A 1 104 ? -3.649 -5.872 -18.331 1.00 92.06 104 GLU A O 1
ATOM 870 N N . MET A 1 105 ? -4.501 -4.680 -16.633 1.00 89.75 105 MET A N 1
ATOM 871 C CA . MET A 1 105 ? -3.726 -5.380 -15.620 1.00 89.75 105 MET A CA 1
ATOM 872 C C . MET A 1 105 ? -4.227 -6.799 -15.398 1.00 89.75 105 MET A C 1
ATOM 874 O O . MET A 1 105 ? -5.423 -7.066 -15.299 1.00 89.75 105 MET A O 1
ATOM 878 N N . ASP A 1 106 ? -3.262 -7.694 -15.238 1.00 90.88 106 ASP A N 1
ATOM 879 C CA . ASP A 1 106 ? -3.495 -9.057 -14.797 1.00 90.88 106 ASP A CA 1
ATOM 880 C C . ASP A 1 106 ? -3.849 -9.061 -13.303 1.00 90.88 106 ASP A C 1
ATOM 882 O O . ASP A 1 106 ? -2.992 -8.816 -12.447 1.00 90.88 106 ASP A O 1
ATOM 886 N N . LEU A 1 107 ? -5.127 -9.300 -12.998 1.00 91.81 107 LEU A N 1
ATOM 887 C CA . LEU A 1 107 ? -5.640 -9.319 -11.627 1.00 91.81 107 LEU A CA 1
ATOM 888 C C . LEU A 1 107 ? -4.956 -10.382 -10.766 1.00 91.81 107 LEU A C 1
ATOM 890 O O . LEU A 1 107 ? -4.771 -10.133 -9.576 1.00 91.81 107 LEU A O 1
ATOM 894 N N . ASP A 1 108 ? -4.507 -11.497 -11.350 1.00 93.00 108 ASP A N 1
ATOM 895 C CA . ASP A 1 108 ? -3.867 -12.583 -10.602 1.00 93.00 108 ASP A CA 1
ATOM 896 C C . ASP A 1 108 ? -2.568 -12.112 -9.928 1.00 93.00 108 ASP A C 1
ATOM 898 O O . ASP A 1 108 ? -2.209 -12.560 -8.833 1.00 93.00 108 ASP A O 1
ATOM 902 N N . LYS A 1 109 ? -1.883 -11.133 -10.535 1.00 93.75 109 LYS A N 1
ATOM 903 C CA . LYS A 1 109 ? -0.693 -10.496 -9.950 1.00 93.75 109 LYS A CA 1
ATOM 904 C C . LYS A 1 109 ? -1.020 -9.600 -8.760 1.00 93.75 109 LYS A C 1
ATOM 906 O O . LYS A 1 109 ? -0.139 -9.345 -7.946 1.00 93.75 109 LYS A O 1
ATOM 911 N N . LEU A 1 110 ? -2.257 -9.122 -8.647 1.00 95.38 110 LEU A N 1
ATOM 912 C CA . LEU A 1 110 ? -2.716 -8.234 -7.576 1.00 95.38 110 LEU A CA 1
ATOM 913 C C . LEU A 1 110 ? -3.494 -8.966 -6.467 1.00 95.38 110 LEU A C 1
ATOM 915 O O . LEU A 1 110 ? -3.802 -8.364 -5.434 1.00 95.38 110 LEU A O 1
ATOM 919 N N . THR A 1 111 ? -3.799 -10.250 -6.666 1.00 95.38 111 THR A N 1
ATOM 920 C CA . THR A 1 111 ? -4.440 -11.158 -5.697 1.00 95.38 111 THR A CA 1
ATOM 921 C C . THR A 1 111 ? -3.452 -12.161 -5.089 1.00 95.38 111 THR A C 1
ATOM 923 O O . THR A 1 111 ? -3.847 -13.214 -4.578 1.00 95.38 111 THR A O 1
ATOM 926 N N . CYS A 1 112 ? -2.149 -11.887 -5.147 1.00 94.50 112 CYS A N 1
ATOM 927 C CA . CYS A 1 112 ? -1.135 -12.803 -4.635 1.00 94.50 112 CYS A CA 1
ATOM 928 C C . CYS A 1 112 ? -1.116 -12.824 -3.096 1.00 94.50 112 CYS A C 1
ATOM 930 O O . CYS A 1 112 ? -1.255 -11.800 -2.439 1.00 94.50 112 CYS A O 1
ATOM 932 N N . ASN A 1 113 ? -0.901 -14.005 -2.506 1.00 90.88 113 ASN A N 1
ATOM 933 C CA . ASN A 1 113 ? -0.779 -14.196 -1.047 1.00 90.88 113 ASN A CA 1
ATOM 934 C C . ASN A 1 113 ? 0.667 -14.436 -0.590 1.00 90.88 113 ASN A C 1
ATOM 936 O O . ASN A 1 113 ? 0.925 -14.724 0.578 1.00 90.88 113 ASN A O 1
ATOM 940 N N . THR A 1 114 ? 1.608 -14.387 -1.526 1.00 88.81 114 THR A N 1
ATOM 941 C CA . THR A 1 114 ? 3.032 -14.588 -1.277 1.00 88.81 114 THR A CA 1
ATOM 942 C C . THR A 1 114 ? 3.797 -13.583 -2.108 1.00 88.81 114 THR A C 1
ATOM 944 O O . THR A 1 114 ? 3.483 -13.394 -3.283 1.00 88.81 114 THR A O 1
ATOM 947 N N . GLU A 1 115 ? 4.793 -12.971 -1.489 1.00 88.00 115 GLU A N 1
ATOM 948 C CA . GLU A 1 115 ? 5.647 -11.957 -2.076 1.00 88.00 115 GLU A CA 1
ATOM 949 C C . GLU A 1 115 ? 6.442 -12.577 -3.233 1.00 88.00 115 GLU A C 1
ATOM 951 O O . GLU A 1 115 ? 7.217 -13.520 -3.052 1.00 88.00 115 GLU A O 1
ATOM 956 N N . LYS A 1 116 ? 6.180 -12.085 -4.446 1.00 88.31 116 LYS A N 1
ATOM 957 C CA . LYS A 1 116 ? 6.884 -12.435 -5.685 1.00 88.31 116 LYS A CA 1
ATOM 958 C C . LYS A 1 116 ? 7.048 -11.184 -6.534 1.00 88.31 116 LYS A C 1
ATOM 960 O O . LYS A 1 116 ? 6.193 -10.299 -6.505 1.00 88.31 116 LYS A O 1
ATOM 965 N N . VAL A 1 117 ? 8.108 -11.126 -7.333 1.00 87.75 117 VAL A N 1
ATOM 966 C CA . VAL A 1 117 ? 8.376 -9.990 -8.229 1.00 87.75 117 VAL A CA 1
ATOM 967 C C . VAL A 1 117 ? 7.143 -9.650 -9.081 1.00 87.75 117 VAL A C 1
ATOM 969 O O . VAL A 1 117 ? 6.469 -10.555 -9.574 1.00 87.75 117 VAL A O 1
ATOM 972 N N . HIS A 1 118 ? 6.853 -8.354 -9.247 1.00 91.56 118 HIS A N 1
ATOM 973 C CA . HIS A 1 118 ? 5.684 -7.821 -9.965 1.00 91.56 118 HIS A CA 1
ATOM 974 C C . HIS A 1 118 ? 4.311 -8.167 -9.367 1.00 91.56 118 HIS A C 1
ATOM 976 O O . HIS A 1 118 ? 3.306 -8.082 -10.074 1.00 91.56 118 HIS A O 1
ATOM 982 N N . THR A 1 119 ? 4.239 -8.582 -8.100 1.00 94.19 119 THR A N 1
ATOM 983 C CA . THR A 1 119 ? 2.962 -8.937 -7.465 1.00 94.19 119 THR A CA 1
ATOM 984 C C . THR A 1 119 ? 2.639 -8.073 -6.252 1.00 94.19 119 THR A C 1
ATOM 986 O O . THR A 1 119 ? 3.502 -7.398 -5.685 1.00 94.19 119 THR A O 1
ATOM 989 N N . SER A 1 120 ? 1.367 -8.091 -5.871 1.00 96.38 120 SER A N 1
ATOM 990 C CA . SER A 1 120 ? 0.812 -7.464 -4.676 1.00 96.38 120 SER A CA 1
ATOM 991 C C . SER A 1 120 ? -0.368 -8.293 -4.166 1.00 96.38 120 SER A C 1
ATOM 993 O O . SER A 1 120 ? -0.943 -9.095 -4.905 1.00 96.38 120 SER A O 1
ATOM 995 N N . ASN A 1 121 ? -0.753 -8.076 -2.912 1.00 96.69 121 ASN A N 1
ATOM 996 C CA . ASN A 1 121 ? -1.999 -8.574 -2.330 1.00 96.69 121 ASN A CA 1
ATOM 997 C C . ASN A 1 121 ? -3.124 -7.521 -2.307 1.00 96.69 121 ASN A C 1
ATOM 999 O O . ASN A 1 121 ? -4.143 -7.744 -1.649 1.00 96.69 121 ASN A O 1
ATOM 1003 N N . ILE A 1 122 ? -2.942 -6.368 -2.966 1.00 96.19 122 ILE A N 1
ATOM 1004 C CA . ILE A 1 122 ? -3.856 -5.221 -2.888 1.00 96.19 122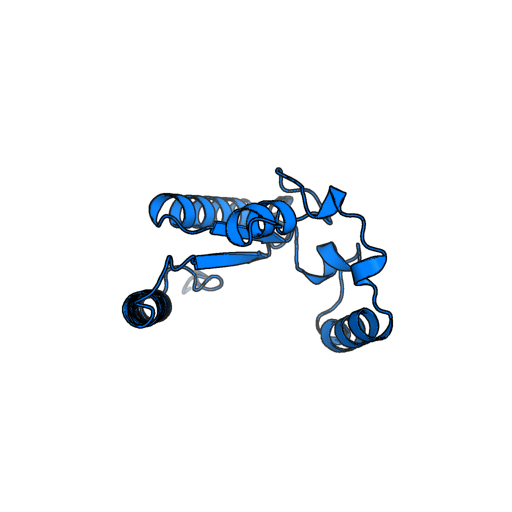 ILE A CA 1
ATOM 1005 C C . ILE A 1 122 ? -5.321 -5.591 -3.134 1.00 96.19 122 ILE A C 1
ATOM 1007 O O . ILE A 1 122 ? -6.184 -5.152 -2.379 1.00 96.19 122 ILE A O 1
ATOM 1011 N N . VAL A 1 123 ? -5.622 -6.424 -4.133 1.00 94.94 123 VAL A N 1
ATOM 1012 C CA . VAL A 1 123 ? -7.015 -6.790 -4.435 1.00 94.94 123 VAL A CA 1
ATOM 1013 C C . VAL A 1 123 ? -7.615 -7.624 -3.306 1.00 94.94 123 VAL A C 1
ATOM 1015 O O . VAL A 1 123 ? -8.738 -7.349 -2.900 1.00 94.94 123 VAL A O 1
ATOM 1018 N N . ASN A 1 124 ? -6.860 -8.556 -2.717 1.00 94.56 124 ASN A N 1
ATOM 1019 C CA . ASN A 1 124 ? -7.352 -9.381 -1.607 1.00 94.56 124 ASN A CA 1
ATOM 1020 C C . ASN A 1 124 ? -7.714 -8.532 -0.383 1.00 94.56 124 ASN A C 1
ATOM 1022 O O . ASN A 1 124 ? -8.726 -8.784 0.268 1.00 94.56 124 ASN A O 1
ATOM 1026 N N . VAL A 1 125 ? -6.894 -7.524 -0.073 1.00 94.62 125 VAL A N 1
ATOM 1027 C CA . VAL A 1 125 ? -7.144 -6.610 1.051 1.00 94.62 125 VAL A CA 1
ATOM 1028 C C . VAL A 1 125 ? -8.335 -5.702 0.759 1.00 94.62 125 VAL A C 1
ATOM 1030 O O . VAL A 1 125 ? -9.225 -5.551 1.597 1.00 94.62 125 VAL A O 1
ATOM 1033 N N . LEU A 1 126 ? -8.385 -5.111 -0.436 1.00 92.88 126 LEU A N 1
ATOM 1034 C CA . LEU A 1 126 ? -9.479 -4.220 -0.811 1.00 92.88 126 LEU A CA 1
ATOM 1035 C C . LEU A 1 126 ? -10.816 -4.957 -0.901 1.00 92.88 126 LEU A C 1
ATOM 1037 O O . LEU A 1 126 ? -11.819 -4.405 -0.461 1.00 92.88 126 LEU A O 1
ATOM 1041 N N . ASP A 1 127 ? -10.849 -6.196 -1.392 1.00 92.25 127 ASP A N 1
ATOM 1042 C CA . ASP A 1 127 ? -12.078 -6.991 -1.455 1.00 92.25 127 ASP A CA 1
ATOM 1043 C C . ASP A 1 127 ? -12.620 -7.318 -0.050 1.00 92.25 127 ASP A C 1
ATOM 1045 O O . ASP A 1 127 ? -13.836 -7.318 0.150 1.00 92.25 127 ASP A O 1
ATOM 1049 N N . GLN A 1 128 ? -11.743 -7.503 0.947 1.00 89.31 128 GLN A N 1
ATOM 1050 C CA . GLN A 1 128 ? -12.143 -7.650 2.354 1.00 89.31 128 GLN A CA 1
ATOM 1051 C C . GLN A 1 128 ? -12.688 -6.344 2.945 1.00 89.31 128 GLN A C 1
ATOM 1053 O O . GLN A 1 128 ? -13.669 -6.367 3.685 1.00 89.31 128 GLN A O 1
ATOM 1058 N N . CYS A 1 129 ? -12.072 -5.206 2.615 1.00 85.38 129 CYS A N 1
ATOM 1059 C CA . CYS A 1 129 ? -12.461 -3.903 3.158 1.00 85.38 129 CYS A CA 1
ATOM 1060 C C . CYS A 1 129 ? -13.736 -3.347 2.518 1.00 85.38 129 CYS A C 1
ATOM 1062 O O . CYS A 1 129 ? -14.549 -2.712 3.187 1.00 85.38 129 CYS A O 1
ATOM 1064 N N . LEU A 1 130 ? -13.882 -3.531 1.207 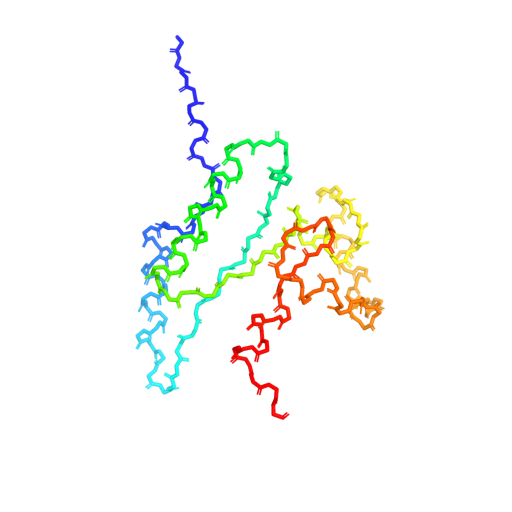1.00 82.69 130 LEU A N 1
ATOM 1065 C CA . LEU A 1 130 ? -14.917 -2.884 0.408 1.00 82.69 130 LEU A CA 1
ATOM 1066 C C . LEU A 1 130 ? -16.103 -3.790 0.120 1.00 82.69 130 LEU A C 1
ATOM 1068 O O . LEU A 1 130 ? -17.085 -3.268 -0.391 1.00 82.69 130 LEU A O 1
ATOM 1072 N N . SER A 1 131 ? -16.027 -5.089 0.456 1.00 64.69 131 SER A N 1
ATOM 1073 C CA . SER A 1 131 ? -17.039 -6.124 0.190 1.00 64.69 131 SER A CA 1
ATOM 1074 C C . SER A 1 131 ? -17.850 -5.805 -1.066 1.00 64.69 131 SER A C 1
ATOM 1076 O O . SER A 1 131 ? -18.922 -5.211 -0.959 1.00 64.69 131 SER A O 1
ATOM 1078 N N . ARG A 1 132 ? -17.303 -6.133 -2.253 1.00 53.03 132 ARG A N 1
ATOM 1079 C CA . ARG A 1 132 ? -17.964 -5.901 -3.552 1.00 53.03 132 ARG A CA 1
ATOM 1080 C C . ARG A 1 132 ? -19.418 -6.377 -3.457 1.00 53.03 132 ARG A C 1
ATOM 1082 O O . ARG A 1 132 ? -19.662 -7.581 -3.436 1.00 53.03 132 ARG A O 1
ATOM 1089 N N . ARG A 1 133 ? -20.351 -5.436 -3.309 1.00 45.81 133 ARG A N 1
ATOM 1090 C CA . ARG A 1 133 ? -21.785 -5.707 -3.402 1.00 45.81 133 ARG A CA 1
ATOM 1091 C C . ARG A 1 133 ? -22.173 -5.835 -4.862 1.00 45.81 133 ARG A C 1
ATOM 1093 O O . ARG A 1 133 ? -21.604 -5.072 -5.675 1.00 45.81 133 ARG A O 1
#

Foldseek 3Di:
DDDPPVPDDDCLPPPVNVVVLVVVQVVDPPDHDAAEAEEELQPCVVDVVSVVVVVVSVVVCVVVVHHYKYDHNDPCCQQVVDDDDPVCVVVVVVVCVVVVSVVVDDVVQACDPDRDGNHMNNVVRCCVVVVPD

pLDDT: mean 86.52, std 15.76, range [26.88, 97.5]

Sequence (133 aa):
MRGYGNSTKTRYRARDVQKEIAGLTRAFTIGETRVIYCIDTDGYEKDIEHKREFDEIRRYCREGGYDLIWFCHDVEDVYLGRRISDSAKVQEAAAFKRKRKIEEMDLDKLTCNTEKVHTSNIVNVLDQCLSRR